Protein AF-A0A6J1W2C4-F1 (afdb_monomer_lite)

Structure (mmCIF, N/CA/C/O backbone):
data_AF-A0A6J1W2C4-F1
#
_entry.id   AF-A0A6J1W2C4-F1
#
loop_
_atom_site.group_PDB
_atom_site.id
_atom_site.type_symbol
_atom_site.label_atom_id
_atom_site.label_alt_id
_atom_site.label_comp_id
_atom_site.label_asym_id
_atom_site.label_entity_id
_atom_site.label_seq_id
_atom_site.pdbx_PDB_ins_code
_atom_site.Cartn_x
_atom_site.Cartn_y
_atom_site.Cartn_z
_atom_site.occupancy
_atom_site.B_iso_or_equiv
_atom_site.auth_seq_id
_atom_site.auth_comp_id
_atom_site.auth_asym_id
_atom_site.auth_atom_id
_atom_site.pdbx_PDB_model_num
ATOM 1 N N . VAL A 1 1 ? 19.731 0.769 -22.678 1.00 75.12 1 VAL A N 1
ATOM 2 C CA . VAL A 1 1 ? 19.985 0.879 -21.221 1.00 75.12 1 VAL A CA 1
ATOM 3 C C . VAL A 1 1 ? 20.622 -0.434 -20.800 1.00 75.12 1 VAL A C 1
ATOM 5 O O . VAL A 1 1 ? 20.168 -1.459 -21.288 1.00 75.12 1 VAL A O 1
ATOM 8 N N . TYR A 1 2 ? 21.728 -0.400 -20.065 1.00 94.50 2 TYR A N 1
ATOM 9 C CA . TYR A 1 2 ? 22.697 -1.498 -19.936 1.00 94.50 2 TYR A CA 1
ATOM 10 C C . TYR A 1 2 ? 22.114 -2.889 -19.630 1.00 94.50 2 TYR A C 1
ATOM 12 O O . TYR A 1 2 ? 21.178 -3.018 -18.841 1.00 94.50 2 TYR A O 1
ATOM 20 N N . ASN A 1 3 ? 22.679 -3.924 -20.255 1.00 94.19 3 ASN A N 1
ATOM 21 C CA . ASN A 1 3 ? 22.301 -5.329 -20.082 1.00 94.19 3 ASN A CA 1
ATOM 22 C C . ASN A 1 3 ? 23.510 -6.255 -20.325 1.00 94.19 3 ASN A C 1
ATOM 24 O O . ASN A 1 3 ? 24.621 -5.783 -20.546 1.00 94.19 3 ASN A O 1
ATOM 28 N N . SER A 1 4 ? 23.301 -7.574 -20.314 1.00 94.12 4 SER A N 1
ATOM 29 C CA . SER A 1 4 ? 24.373 -8.563 -20.518 1.00 94.12 4 SER A CA 1
ATOM 30 C C . SER A 1 4 ? 25.083 -8.470 -21.876 1.00 94.12 4 SER A C 1
ATOM 32 O O . SER A 1 4 ? 26.225 -8.902 -21.990 1.00 94.12 4 SER A O 1
ATOM 34 N N . SER A 1 5 ? 24.432 -7.915 -22.899 1.00 95.81 5 SER A N 1
ATOM 35 C CA . SER A 1 5 ? 24.973 -7.767 -24.257 1.00 95.81 5 SER A CA 1
ATOM 36 C C . SER A 1 5 ? 25.484 -6.354 -24.564 1.00 95.81 5 SER A C 1
ATOM 38 O O . SER A 1 5 ? 26.205 -6.171 -25.540 1.00 95.81 5 SER A O 1
ATOM 40 N N . TYR A 1 6 ? 25.116 -5.349 -23.767 1.00 95.88 6 TYR A N 1
ATOM 41 C CA . TYR A 1 6 ? 25.461 -3.945 -23.982 1.00 95.88 6 TYR A CA 1
ATOM 42 C C . TYR A 1 6 ? 25.823 -3.271 -22.655 1.00 95.88 6 TYR A C 1
ATOM 44 O O . TYR A 1 6 ? 24.943 -2.996 -21.836 1.00 95.88 6 TYR A O 1
ATOM 52 N N . GLY A 1 7 ? 27.117 -2.990 -22.468 1.00 94.69 7 GLY A N 1
ATOM 53 C CA . GLY A 1 7 ? 27.685 -2.456 -21.224 1.00 94.69 7 GLY A CA 1
ATOM 54 C C . GLY A 1 7 ? 27.394 -3.338 -20.002 1.00 94.69 7 GLY A C 1
ATOM 55 O O . GLY A 1 7 ? 26.770 -2.850 -19.054 1.00 94.69 7 GLY A O 1
ATOM 56 N N . PRO A 1 8 ? 27.781 -4.630 -20.019 1.00 95.31 8 PRO A N 1
ATOM 57 C CA . PRO A 1 8 ? 27.502 -5.579 -18.937 1.00 95.31 8 PRO A CA 1
ATOM 58 C C . PRO A 1 8 ? 28.051 -5.138 -17.575 1.00 95.31 8 PRO A C 1
ATOM 60 O O . PRO A 1 8 ? 27.433 -5.412 -16.549 1.00 95.31 8 PRO A O 1
ATOM 63 N N . GLU A 1 9 ? 29.156 -4.397 -17.550 1.00 95.38 9 GLU A N 1
ATOM 64 C CA . GLU A 1 9 ? 29.756 -3.807 -16.352 1.00 95.38 9 GLU A CA 1
ATOM 65 C C . GLU A 1 9 ? 28.848 -2.775 -15.659 1.00 95.38 9 GLU A C 1
ATOM 67 O O . GLU A 1 9 ? 28.972 -2.552 -14.456 1.00 95.38 9 GLU A O 1
ATOM 72 N N . TYR A 1 10 ? 27.897 -2.190 -16.392 1.00 95.56 10 TYR A N 1
ATOM 73 C CA . TYR A 1 10 ? 26.909 -1.234 -15.884 1.00 95.56 10 TYR A CA 1
ATOM 74 C C . TYR A 1 10 ? 25.522 -1.859 -15.668 1.00 95.56 10 TYR A C 1
ATOM 76 O O . TYR A 1 10 ? 24.603 -1.182 -15.189 1.00 95.56 10 TYR A O 1
ATOM 84 N N . ALA A 1 11 ? 25.340 -3.137 -16.018 1.00 95.38 11 ALA A N 1
ATOM 85 C CA . ALA A 1 11 ? 24.074 -3.833 -15.837 1.00 95.38 11 ALA A CA 1
ATOM 86 C C . ALA A 1 11 ? 23.668 -3.847 -14.355 1.00 95.38 11 ALA A C 1
ATOM 88 O O . ALA A 1 11 ? 24.507 -3.902 -13.454 1.00 95.38 11 ALA A O 1
ATOM 89 N N . HIS A 1 12 ? 22.360 -3.756 -14.100 1.00 93.06 12 HIS A N 1
ATOM 90 C CA . HIS A 1 12 ? 21.786 -3.729 -12.747 1.00 93.06 12 HIS A CA 1
ATOM 91 C C . HIS A 1 12 ? 22.393 -2.665 -11.815 1.00 93.06 12 HIS A C 1
ATOM 93 O O . HIS A 1 12 ? 22.352 -2.815 -10.597 1.00 93.06 12 HIS A O 1
ATOM 99 N N . CYS A 1 13 ? 22.928 -1.575 -12.380 1.00 92.69 13 CYS A N 1
ATOM 100 C CA . CYS A 1 13 ? 23.606 -0.517 -11.629 1.00 92.69 13 CYS A CA 1
ATOM 101 C C . CYS A 1 13 ? 24.787 -1.044 -10.787 1.00 92.69 13 CYS A C 1
ATOM 103 O O . CYS A 1 13 ? 25.052 -0.519 -9.707 1.00 92.69 13 CYS A O 1
ATOM 105 N N . SER A 1 14 ? 25.495 -2.070 -11.281 1.00 92.81 14 SER A N 1
ATOM 106 C CA . SER A 1 14 ? 26.619 -2.721 -10.587 1.00 92.81 14 SER A CA 1
ATOM 107 C C . SER A 1 14 ? 27.644 -1.7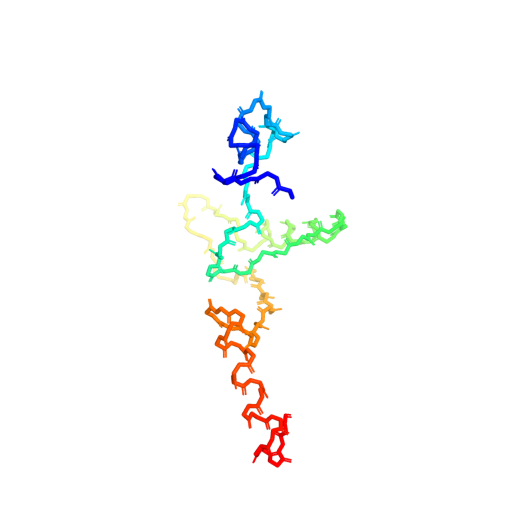35 -9.989 1.00 92.81 14 SER A C 1
ATOM 109 O O . SER A 1 14 ? 27.988 -1.888 -8.815 1.00 92.81 14 SER A O 1
ATOM 111 N N . PRO A 1 15 ? 28.071 -0.660 -10.688 1.00 94.81 15 PRO A N 1
ATOM 112 C CA . PRO A 1 15 ? 29.078 0.251 -10.139 1.00 94.81 15 PRO A CA 1
ATOM 113 C C . PRO A 1 15 ? 28.556 1.216 -9.069 1.00 94.81 15 PRO A C 1
ATOM 115 O O . PRO A 1 15 ? 29.341 1.750 -8.288 1.00 94.81 15 PRO A O 1
ATOM 118 N N . THR A 1 16 ? 27.258 1.529 -9.044 1.00 94.62 16 THR A N 1
ATOM 119 C CA . THR A 1 16 ? 26.698 2.522 -8.113 1.00 94.62 16 THR A CA 1
ATOM 120 C C . THR A 1 16 ? 25.220 2.260 -7.878 1.00 94.62 16 THR A C 1
ATOM 122 O O . THR A 1 16 ? 24.415 2.270 -8.807 1.00 94.62 16 THR A O 1
ATOM 125 N N . LYS A 1 17 ? 24.836 2.108 -6.609 1.00 95.06 17 LYS A N 1
ATOM 126 C CA . LYS A 1 17 ? 23.429 2.021 -6.218 1.00 95.06 17 LYS A CA 1
ATOM 127 C C . LYS A 1 17 ? 22.845 3.431 -6.135 1.00 95.06 17 LYS A C 1
ATOM 129 O O . LYS A 1 17 ? 23.231 4.206 -5.277 1.00 95.06 17 LYS A O 1
ATOM 134 N N . TRP A 1 18 ? 21.869 3.752 -6.977 1.00 95.69 18 TRP A N 1
ATOM 135 C CA . TRP A 1 18 ? 21.284 5.100 -7.012 1.00 95.69 18 TRP A CA 1
ATOM 136 C C . TRP A 1 18 ? 20.498 5.486 -5.753 1.00 95.69 18 TRP A C 1
ATOM 138 O O . TRP A 1 18 ? 20.481 6.650 -5.372 1.00 95.69 18 TRP A O 1
ATOM 148 N N . ASN A 1 19 ? 19.854 4.519 -5.095 1.00 96.88 19 ASN A N 1
ATOM 149 C CA . ASN A 1 19 ? 19.053 4.762 -3.897 1.00 96.88 19 ASN A CA 1
ATOM 150 C C . ASN A 1 19 ? 19.521 3.877 -2.737 1.00 96.88 19 ASN A C 1
ATOM 152 O O . ASN A 1 19 ? 19.024 2.766 -2.540 1.00 96.88 19 ASN A O 1
ATOM 156 N N . TYR A 1 20 ? 20.493 4.363 -1.965 1.00 95.75 20 TYR A N 1
ATOM 157 C CA . TYR A 1 20 ? 21.047 3.623 -0.829 1.00 95.75 20 TYR A CA 1
ATOM 158 C C . TYR A 1 20 ? 20.034 3.405 0.301 1.00 95.75 20 TYR A C 1
ATOM 160 O O . TYR A 1 20 ? 20.023 2.317 0.872 1.00 95.75 20 TYR A O 1
ATOM 168 N N . LEU A 1 21 ? 19.158 4.385 0.558 1.00 97.69 21 LEU A N 1
ATOM 169 C CA . LEU A 1 21 ? 18.152 4.356 1.630 1.00 97.69 21 LEU A CA 1
ATOM 170 C C . LEU A 1 21 ? 16.876 3.581 1.258 1.00 97.69 21 LEU A C 1
ATOM 172 O O . LEU A 1 21 ? 16.026 3.339 2.111 1.00 97.69 21 LEU A O 1
ATOM 176 N N . GLY A 1 22 ? 16.724 3.199 -0.012 1.00 96.56 22 GLY A N 1
ATOM 177 C CA . GLY A 1 22 ? 15.569 2.449 -0.488 1.00 96.56 22 GLY A CA 1
ATOM 178 C C . GLY A 1 22 ? 15.463 1.072 0.169 1.00 96.56 22 GLY A C 1
ATOM 179 O O . GLY A 1 22 ? 16.429 0.308 0.187 1.00 96.56 22 GLY A O 1
ATOM 180 N N . ASN A 1 23 ? 14.263 0.748 0.651 1.00 96.62 23 ASN A N 1
ATOM 181 C CA . ASN A 1 23 ? 13.927 -0.517 1.315 1.00 96.62 23 ASN A CA 1
ATOM 182 C C . ASN A 1 23 ? 12.996 -1.422 0.484 1.00 96.62 23 ASN A C 1
ATOM 184 O O . ASN A 1 23 ? 12.553 -2.457 0.968 1.00 96.62 23 ASN A O 1
ATOM 188 N N . SER A 1 24 ? 12.681 -1.022 -0.751 1.00 97.00 24 SER A N 1
ATOM 189 C CA . SER A 1 24 ? 11.807 -1.755 -1.678 1.00 97.00 24 SER A CA 1
ATOM 190 C C . SER A 1 24 ? 10.368 -1.987 -1.192 1.00 97.00 24 SER A C 1
ATOM 192 O O . SER A 1 24 ? 9.654 -2.768 -1.817 1.00 97.00 24 SER A O 1
ATOM 194 N N . LEU A 1 25 ? 9.910 -1.295 -0.139 1.00 97.88 25 LEU A N 1
ATOM 195 C CA . LEU A 1 25 ? 8.588 -1.508 0.467 1.00 97.88 25 LEU A CA 1
ATOM 196 C C . LEU A 1 25 ? 7.442 -1.379 -0.551 1.00 97.88 25 LEU A C 1
ATOM 198 O O . LEU A 1 25 ? 6.507 -2.169 -0.530 1.00 97.88 25 LEU A O 1
ATOM 202 N N . SER A 1 26 ? 7.547 -0.429 -1.483 1.00 97.31 26 SER A N 1
ATOM 203 C CA . SER A 1 26 ? 6.547 -0.180 -2.532 1.00 97.31 26 SER A CA 1
ATOM 204 C C . SER A 1 26 ? 6.423 -1.290 -3.584 1.00 97.31 26 SER A C 1
ATOM 206 O O . SER A 1 26 ? 5.503 -1.240 -4.392 1.00 97.31 26 SER A O 1
ATOM 208 N N . TYR A 1 27 ? 7.343 -2.260 -3.609 1.00 97.62 27 TYR A N 1
ATOM 209 C CA . TYR A 1 27 ? 7.314 -3.396 -4.539 1.00 97.62 27 TYR A CA 1
ATOM 210 C C . TYR A 1 27 ? 6.803 -4.690 -3.891 1.00 97.62 27 TYR A C 1
ATOM 212 O O . TYR A 1 27 ? 6.780 -5.727 -4.552 1.00 97.62 27 TYR A O 1
ATOM 220 N N . LEU A 1 28 ? 6.436 -4.652 -2.608 1.00 97.81 28 LEU A N 1
ATOM 221 C CA . LEU A 1 28 ? 5.870 -5.803 -1.910 1.00 97.81 28 LEU A CA 1
ATOM 222 C C . LEU A 1 28 ? 4.361 -5.901 -2.150 1.00 97.81 28 LEU A C 1
ATOM 224 O O . LEU A 1 28 ? 3.668 -4.890 -2.251 1.00 97.81 28 LEU A O 1
ATOM 228 N N . ASP A 1 29 ? 3.869 -7.136 -2.207 1.00 97.25 29 ASP A N 1
ATOM 229 C CA . ASP A 1 29 ? 2.442 -7.450 -2.246 1.00 97.25 29 ASP A CA 1
ATOM 230 C C . ASP A 1 29 ? 1.929 -7.697 -0.819 1.00 97.25 29 ASP A C 1
ATOM 232 O O . ASP A 1 29 ? 2.505 -8.496 -0.074 1.00 97.25 29 ASP A O 1
ATOM 236 N N . PHE A 1 30 ? 0.866 -6.993 -0.426 1.00 97.69 30 PHE A N 1
ATOM 237 C CA . PHE A 1 30 ? 0.300 -7.040 0.922 1.00 97.69 30 PHE A CA 1
ATOM 238 C C . PHE A 1 30 ? -1.105 -7.639 0.894 1.00 97.69 30 PHE A C 1
ATOM 240 O O . PHE A 1 30 ? -2.006 -7.119 0.243 1.00 97.69 30 PHE A O 1
ATOM 247 N N . GLY A 1 31 ? -1.329 -8.682 1.698 1.00 97.12 31 GLY A N 1
ATOM 248 C CA . GLY A 1 31 ? -2.651 -9.296 1.883 1.00 97.12 31 GLY A CA 1
ATOM 249 C C . GLY A 1 31 ? -3.629 -8.479 2.742 1.00 97.12 31 GLY A C 1
ATOM 250 O O . GLY A 1 31 ? -4.679 -8.994 3.118 1.00 97.12 31 GLY A O 1
ATOM 251 N N . PHE A 1 32 ? -3.283 -7.239 3.097 1.00 97.44 32 PHE A N 1
ATOM 252 C CA . PHE A 1 32 ? -4.093 -6.330 3.907 1.00 97.44 32 PHE A CA 1
ATOM 253 C C . PHE A 1 32 ? -3.954 -4.882 3.402 1.00 97.44 32 PHE A C 1
ATOM 255 O O . PHE A 1 32 ? -2.908 -4.519 2.861 1.00 97.44 32 PHE A O 1
ATOM 262 N N . PRO A 1 33 ? -4.987 -4.035 3.571 1.00 97.75 33 PRO A N 1
ATOM 263 C CA . PRO A 1 33 ? -4.939 -2.647 3.126 1.00 97.75 33 PRO A CA 1
ATOM 264 C C . PRO A 1 33 ? -4.028 -1.786 4.010 1.00 97.75 33 PRO A C 1
ATOM 266 O O . PRO A 1 33 ? -4.014 -1.927 5.231 1.00 97.75 33 PRO A O 1
ATOM 269 N N . ILE A 1 34 ? -3.333 -0.830 3.392 1.00 97.69 34 IL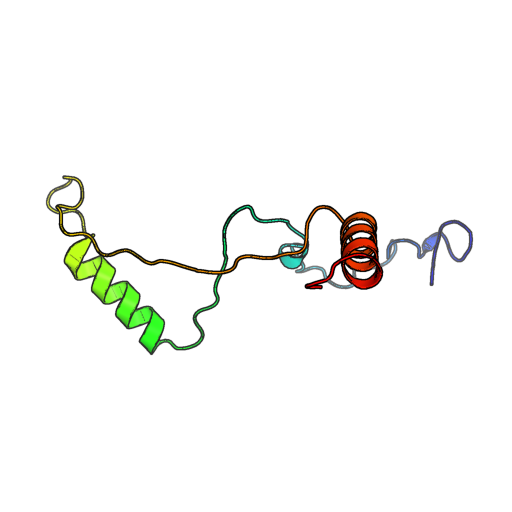E A N 1
ATOM 270 C CA . ILE A 1 34 ? -2.527 0.191 4.073 1.00 97.69 34 ILE A CA 1
ATOM 271 C C . ILE A 1 34 ? -3.044 1.560 3.633 1.00 97.69 34 ILE A C 1
ATOM 273 O O . ILE A 1 34 ? -3.106 1.846 2.439 1.00 97.69 34 ILE A O 1
ATOM 277 N N . PHE A 1 35 ? -3.444 2.387 4.597 1.00 97.44 35 PHE A N 1
ATOM 278 C CA . PHE A 1 35 ? -3.966 3.734 4.368 1.00 97.44 35 PHE A CA 1
ATOM 279 C C . PHE A 1 35 ? -3.031 4.752 5.023 1.00 97.44 35 PHE A C 1
ATOM 281 O O . PHE A 1 35 ? -2.523 4.516 6.119 1.00 97.44 35 PHE A O 1
ATOM 288 N N . LEU A 1 36 ? -2.814 5.882 4.350 1.00 97.06 36 LEU A N 1
ATOM 289 C CA . LEU A 1 36 ? -2.097 7.029 4.899 1.00 97.06 36 LEU A CA 1
ATOM 290 C C . LEU A 1 36 ? -3.120 8.033 5.435 1.00 97.06 36 LEU A C 1
ATOM 292 O O . LEU A 1 36 ? -3.902 8.575 4.657 1.00 97.06 36 LEU A O 1
ATOM 296 N N . LEU A 1 37 ? -3.080 8.294 6.740 1.00 96.50 37 LEU A N 1
ATOM 297 C CA . LEU A 1 37 ? -3.779 9.426 7.349 1.00 96.50 37 LEU A CA 1
ATOM 298 C C . LEU A 1 37 ? -2.915 10.669 7.154 1.00 96.50 37 LEU A C 1
ATOM 300 O O . LEU A 1 37 ? -1.748 10.670 7.550 1.00 96.50 37 LEU A O 1
ATOM 304 N N . GLN A 1 38 ? -3.459 11.685 6.492 1.00 95.81 38 GLN A N 1
ATOM 305 C CA . GLN A 1 38 ? -2.703 12.895 6.155 1.00 95.81 38 GLN A CA 1
ATOM 306 C C . GLN A 1 38 ? -2.924 14.011 7.172 1.00 95.81 38 GLN A C 1
ATOM 308 O O . GLN A 1 38 ? -2.009 14.795 7.414 1.00 95.81 38 GLN A O 1
ATOM 313 N N . ASP A 1 39 ? -4.118 14.075 7.760 1.00 96.38 39 ASP A N 1
ATOM 314 C CA . ASP A 1 39 ? -4.460 15.074 8.762 1.00 96.38 39 ASP A CA 1
ATOM 315 C C . ASP A 1 39 ? -4.216 14.523 10.176 1.00 96.38 39 ASP A C 1
ATOM 317 O O . ASP A 1 39 ? -4.616 13.409 10.532 1.00 96.38 39 ASP A O 1
ATOM 321 N N . GLU A 1 40 ? -3.562 15.332 11.005 1.00 95.00 40 GLU A N 1
ATOM 322 C CA . GLU A 1 40 ? -3.378 15.051 12.424 1.00 95.00 40 GLU A CA 1
ATOM 323 C C . GLU A 1 40 ? -4.730 14.911 13.135 1.00 95.00 40 GLU A C 1
ATOM 325 O O . GLU A 1 40 ? -4.875 14.029 13.985 1.00 95.00 40 GLU A O 1
ATOM 330 N N . SER A 1 41 ? -5.736 15.699 12.738 1.00 95.75 41 SER A N 1
ATOM 331 C CA . SER A 1 41 ? -7.072 15.674 13.339 1.00 95.75 41 SER A CA 1
ATOM 332 C C . SER A 1 41 ? -7.751 14.305 13.191 1.00 95.75 41 SER A C 1
ATOM 334 O O . SER A 1 41 ? -8.306 13.782 14.161 1.00 95.75 41 SER A O 1
ATOM 336 N N . GLU A 1 42 ? -7.622 13.661 12.026 1.00 93.25 42 GLU A N 1
ATOM 337 C CA . GLU A 1 42 ? -8.108 12.297 11.778 1.00 93.25 42 GLU A CA 1
ATOM 338 C C . GLU A 1 42 ? -7.401 11.288 12.690 1.00 93.25 42 GLU A C 1
ATOM 340 O O . GLU A 1 42 ? -8.035 10.412 13.288 1.00 93.25 42 GLU A O 1
ATOM 345 N N . SER A 1 43 ? -6.081 11.436 12.839 1.00 95.31 43 SER A N 1
ATOM 346 C CA . SER A 1 43 ? -5.287 10.563 13.703 1.00 95.31 43 SER A CA 1
ATOM 347 C C . SER A 1 43 ? -5.679 10.703 15.178 1.00 95.31 43 SER A C 1
ATOM 349 O O . SER A 1 43 ? -5.758 9.700 15.891 1.00 95.31 43 SER A O 1
ATOM 351 N N . GLU A 1 44 ? -5.993 11.920 15.629 1.00 97.19 44 GLU A N 1
ATOM 352 C CA . GLU A 1 44 ? -6.419 12.187 17.002 1.00 97.19 44 GLU A CA 1
ATOM 353 C C . GLU A 1 44 ? -7.796 11.596 17.298 1.00 97.19 44 GLU A C 1
ATOM 355 O O . GLU A 1 44 ? -7.983 10.982 18.349 1.00 97.19 44 GLU A O 1
ATOM 360 N N . VAL A 1 45 ? -8.742 11.671 16.359 1.00 96.62 45 VAL A N 1
ATOM 361 C CA . VAL A 1 45 ? -10.059 11.028 16.513 1.00 96.62 45 VAL A CA 1
ATOM 362 C C . VAL A 1 45 ? -9.920 9.512 16.695 1.00 96.62 45 VAL A C 1
ATOM 364 O O . VAL A 1 45 ? -10.564 8.926 17.572 1.00 96.62 45 VAL A O 1
ATOM 367 N N . ILE A 1 46 ? -9.042 8.866 15.923 1.00 96.88 46 ILE A N 1
ATOM 368 C CA . ILE A 1 46 ? -8.791 7.421 16.040 1.00 96.88 46 ILE A CA 1
ATOM 369 C C . ILE A 1 46 ? -8.140 7.089 17.390 1.00 96.88 46 ILE A C 1
ATOM 371 O O . ILE A 1 46 ? -8.581 6.155 18.070 1.00 96.88 46 ILE A O 1
ATOM 375 N N . LYS A 1 47 ? -7.140 7.873 17.821 1.00 97.56 47 LYS A N 1
ATOM 376 C CA . LYS A 1 47 ? -6.502 7.714 19.141 1.00 97.56 47 LYS A CA 1
ATOM 377 C C . LYS A 1 47 ? -7.519 7.855 20.274 1.00 97.56 47 LYS A C 1
ATOM 379 O O . LYS A 1 47 ? -7.542 7.011 21.169 1.00 97.56 47 LYS A O 1
ATOM 384 N N . GLN A 1 48 ? -8.387 8.864 20.217 1.00 97.75 48 GLN A N 1
ATOM 385 C CA . GLN A 1 48 ? -9.432 9.096 21.219 1.00 97.75 48 GLN A CA 1
ATOM 386 C C . GLN A 1 48 ? -10.436 7.937 21.278 1.00 97.75 48 GLN A C 1
ATOM 388 O O . GLN A 1 48 ? -10.806 7.497 22.369 1.00 97.75 48 GLN A O 1
ATOM 393 N N . CYS A 1 49 ? -10.846 7.398 20.126 1.00 97.62 49 CYS A N 1
ATOM 394 C CA . CYS A 1 49 ? -11.750 6.249 20.069 1.00 97.62 49 CYS A CA 1
ATOM 395 C C . CYS A 1 49 ? -11.132 5.004 20.725 1.00 97.62 49 CYS A C 1
ATOM 397 O O . CYS A 1 49 ? -11.772 4.359 21.559 1.00 97.62 49 CYS A O 1
ATOM 399 N N . TYR A 1 50 ? -9.863 4.713 20.416 1.00 97.00 50 TYR A N 1
ATOM 400 C CA . TYR A 1 50 ? -9.122 3.619 21.046 1.00 97.00 50 TYR A CA 1
ATOM 401 C C . TYR A 1 50 ? -8.992 3.819 22.560 1.00 97.00 50 TYR A C 1
ATOM 403 O O . TYR A 1 50 ? -9.324 2.916 23.326 1.00 97.00 50 TYR A O 1
ATOM 411 N N . GLN A 1 51 ? -8.567 5.007 23.001 1.00 95.94 51 GLN A N 1
ATOM 412 C CA . GLN A 1 51 ? -8.377 5.301 24.423 1.00 95.94 51 GLN A CA 1
ATOM 413 C C . GLN A 1 51 ? -9.668 5.119 25.228 1.00 95.94 51 GLN A C 1
ATOM 415 O O . GLN A 1 51 ? -9.630 4.611 26.349 1.00 95.94 51 GLN A O 1
ATOM 420 N N . LYS A 1 52 ? -10.809 5.500 24.646 1.00 95.56 52 LYS A N 1
ATOM 421 C CA . LYS A 1 52 ? -12.114 5.435 25.304 1.00 95.56 52 LYS A CA 1
ATOM 422 C C . LYS A 1 52 ? -12.680 4.017 25.415 1.00 95.56 52 LYS A C 1
ATOM 424 O O . LYS A 1 52 ? -13.282 3.709 26.437 1.00 95.56 52 LYS A O 1
ATOM 429 N N . TYR A 1 53 ? -12.528 3.190 24.379 1.00 96.19 53 TYR A N 1
ATOM 430 C CA . TYR A 1 53 ? -13.244 1.909 24.274 1.00 96.19 53 TYR A CA 1
ATOM 431 C C . TYR A 1 53 ? -12.342 0.669 24.315 1.00 96.19 53 TYR A C 1
ATOM 433 O O . TYR A 1 53 ? -12.799 -0.403 24.690 1.00 96.19 53 TYR A O 1
ATOM 441 N N . ASN A 1 54 ? -11.064 0.786 23.949 1.00 96.06 54 ASN A N 1
ATOM 442 C CA . ASN A 1 54 ? -10.175 -0.365 23.753 1.00 96.06 54 ASN A CA 1
ATOM 443 C C . ASN A 1 54 ? -8.985 -0.373 24.727 1.00 96.06 54 ASN A C 1
ATOM 445 O O . ASN A 1 54 ? -8.116 -1.235 24.603 1.00 96.06 54 ASN A O 1
ATOM 449 N N . THR A 1 55 ? -8.930 0.554 25.692 1.00 94.44 55 THR A N 1
ATOM 450 C CA . THR A 1 55 ? -7.888 0.566 26.731 1.00 94.44 55 THR A CA 1
ATOM 451 C C . THR A 1 55 ? -8.140 -0.546 27.757 1.00 94.44 55 THR A C 1
ATOM 453 O O . THR A 1 55 ? -9.175 -0.521 28.425 1.00 94.44 55 THR A O 1
ATOM 456 N N . PRO A 1 56 ? -7.204 -1.494 27.937 1.00 92.75 56 PRO A N 1
ATOM 457 C CA . PRO A 1 56 ? -7.284 -2.512 28.984 1.00 92.75 56 PRO A CA 1
ATOM 458 C C . PRO A 1 56 ? -7.290 -1.880 30.384 1.00 92.75 56 PRO A C 1
ATOM 460 O O . PRO A 1 56 ? -6.472 -1.005 30.668 1.00 92.75 56 PRO A O 1
ATOM 463 N N . GLN A 1 57 ? -8.166 -2.340 31.278 1.00 87.12 57 GLN A N 1
ATOM 464 C CA . GLN A 1 57 ? -8.206 -1.894 32.676 1.00 87.12 57 GLN A CA 1
ATOM 465 C C . GLN A 1 57 ? -7.654 -2.995 33.581 1.00 87.12 57 GLN A C 1
ATOM 467 O O . GLN A 1 57 ? -7.993 -4.158 33.422 1.00 87.12 57 GLN A O 1
ATOM 472 N N . ASN A 1 58 ? -6.798 -2.655 34.548 1.00 87.75 58 ASN A N 1
ATOM 473 C CA . ASN A 1 58 ? -6.328 -3.594 35.582 1.00 87.75 58 ASN A CA 1
ATOM 474 C C . ASN A 1 58 ? -5.742 -4.929 35.057 1.00 87.75 58 ASN A C 1
ATOM 476 O O . ASN A 1 58 ? -5.832 -5.956 35.727 1.00 87.75 58 ASN A O 1
ATOM 480 N N . GLY A 1 59 ? -5.145 -4.928 33.860 1.00 82.00 59 GLY A N 1
ATOM 481 C CA . GLY A 1 59 ? -4.556 -6.124 33.246 1.00 82.00 59 GLY A CA 1
ATOM 482 C C . GLY A 1 59 ? -5.564 -7.132 32.679 1.00 82.00 59 GLY A C 1
ATOM 483 O O . GLY A 1 59 ? -5.137 -8.173 32.177 1.00 82.00 59 GLY A O 1
ATOM 484 N N . SER A 1 60 ? -6.871 -6.846 32.722 1.00 87.88 60 SER A N 1
ATOM 485 C CA . SER A 1 60 ? -7.875 -7.597 31.963 1.00 87.88 60 SER A CA 1
ATOM 4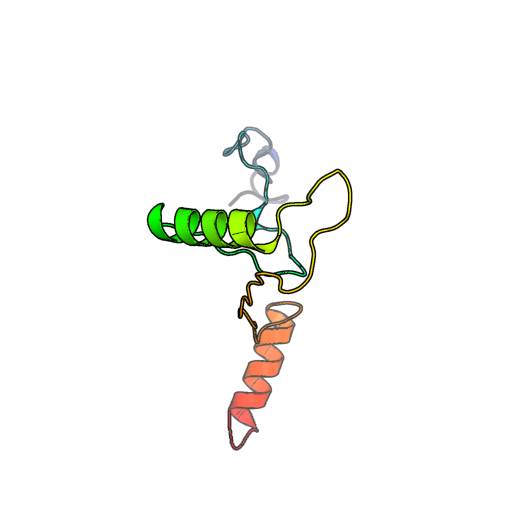86 C C . SER A 1 60 ? -7.904 -7.138 30.501 1.00 87.88 60 SER A C 1
ATOM 488 O O . SER A 1 60 ? -7.386 -6.078 30.156 1.00 87.88 60 SER A O 1
ATOM 490 N N . GLY A 1 61 ? -8.484 -7.951 29.613 1.00 91.00 61 GLY A N 1
ATOM 491 C CA . GLY A 1 61 ? -8.721 -7.541 28.226 1.00 91.00 61 GLY A CA 1
ATOM 492 C C . GLY A 1 61 ? -9.709 -6.367 28.134 1.00 91.00 61 GLY A C 1
ATOM 493 O O . GLY A 1 61 ? -10.466 -6.139 29.078 1.00 91.00 61 GLY A O 1
ATOM 494 N N . PRO A 1 62 ? -9.723 -5.620 27.016 1.00 93.38 62 PRO A N 1
ATOM 495 C CA . PRO A 1 62 ? -10.676 -4.533 26.827 1.00 93.38 62 PRO A CA 1
ATOM 496 C C . PRO A 1 62 ? -12.115 -5.065 26.843 1.00 93.38 62 PRO A C 1
ATOM 498 O O . PRO A 1 62 ? -12.416 -6.101 26.244 1.00 93.38 62 PRO A O 1
ATOM 501 N N . GLU A 1 63 ? -12.997 -4.358 27.543 1.00 91.69 63 GLU A N 1
ATOM 502 C CA . GLU A 1 63 ? -14.397 -4.748 27.695 1.00 91.69 63 GLU A CA 1
ATOM 503 C C . GLU A 1 63 ? -15.244 -4.248 26.521 1.00 91.69 63 GLU A C 1
ATOM 505 O O . GLU A 1 63 ? -15.001 -3.187 25.950 1.00 91.69 63 GLU A O 1
ATOM 510 N N . TYR A 1 64 ? -16.264 -5.020 26.152 1.00 92.31 64 TYR A N 1
ATOM 511 C CA . TYR A 1 64 ? -17.231 -4.593 25.145 1.00 92.31 64 TYR A CA 1
ATOM 512 C C . TYR A 1 64 ? -18.095 -3.440 25.697 1.00 92.31 64 TYR A C 1
ATOM 514 O O . TYR A 1 64 ? -18.556 -3.547 26.836 1.00 92.31 64 TYR A O 1
ATOM 522 N N . PRO A 1 65 ? -18.401 -2.381 24.917 1.00 94.44 65 PRO A N 1
ATOM 523 C CA . PRO A 1 65 ? -18.229 -2.232 23.465 1.00 94.44 65 PRO A CA 1
ATOM 524 C C . PRO A 1 65 ? -16.866 -1.687 23.017 1.00 94.44 65 PRO A C 1
ATOM 526 O O . PRO A 1 65 ? -16.337 -0.750 23.605 1.00 94.44 65 PRO A O 1
ATOM 529 N N . LEU A 1 66 ? -16.365 -2.219 21.895 1.00 96.88 66 LEU A N 1
ATOM 530 C CA . LEU A 1 66 ? -15.094 -1.818 21.282 1.00 96.88 66 LEU A CA 1
ATOM 531 C C . LEU A 1 66 ? -15.282 -0.816 20.135 1.00 96.88 66 LEU A C 1
ATOM 533 O O . LEU A 1 66 ? -16.248 -0.883 19.374 1.00 96.88 66 LEU A O 1
ATOM 537 N N . CYS A 1 67 ? -14.287 0.050 19.961 1.00 97.44 67 CYS A N 1
ATOM 538 C CA . CYS A 1 67 ? -14.056 0.823 18.749 1.00 97.44 67 CYS A CA 1
ATOM 539 C C . CYS A 1 67 ? -13.373 -0.048 17.681 1.00 97.44 67 CYS A C 1
ATOM 541 O O . CYS A 1 67 ? -12.430 -0.790 17.978 1.00 97.44 67 CYS A O 1
ATOM 543 N N . ALA A 1 68 ? -13.830 0.057 16.432 1.00 97.12 68 ALA A N 1
ATOM 544 C CA . ALA A 1 68 ? -13.294 -0.673 15.287 1.00 97.12 68 ALA A CA 1
ATOM 545 C C . ALA A 1 68 ? -13.234 0.227 14.045 1.00 97.12 68 ALA A C 1
ATOM 547 O O . ALA A 1 68 ? -13.969 1.207 13.939 1.00 97.12 68 ALA A O 1
ATOM 548 N N . MET A 1 69 ? -12.371 -0.131 13.093 1.00 96.50 69 MET A N 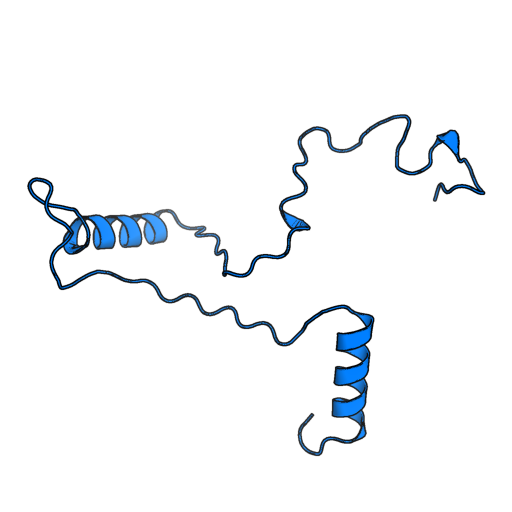1
ATOM 549 C CA . MET A 1 69 ? -12.213 0.579 11.825 1.00 96.50 69 MET A CA 1
ATOM 550 C C . MET A 1 69 ? -12.393 -0.394 10.662 1.00 96.50 69 MET A C 1
ATOM 552 O O . MET A 1 69 ? -11.832 -1.488 10.665 1.00 96.50 69 MET A O 1
ATOM 556 N N . GLN A 1 70 ? -13.161 0.023 9.658 1.00 97.25 70 GLN A N 1
ATOM 557 C CA . GLN A 1 70 ? -13.337 -0.709 8.411 1.00 97.25 70 GLN A CA 1
ATOM 558 C C . GLN A 1 70 ? -12.648 0.059 7.285 1.00 97.25 70 GLN A C 1
ATOM 560 O O . GLN A 1 70 ? -12.980 1.211 7.019 1.00 97.25 70 GLN A O 1
ATOM 565 N N . LEU A 1 71 ? -11.710 -0.598 6.608 1.00 97.56 71 LEU A N 1
ATOM 566 C CA . LEU A 1 71 ? -11.015 -0.059 5.443 1.00 97.56 71 LEU A CA 1
ATOM 567 C C . LEU A 1 71 ? -11.486 -0.803 4.194 1.00 97.56 71 LEU A C 1
ATOM 569 O O . LEU A 1 71 ? -11.451 -2.032 4.155 1.00 97.56 71 LEU A O 1
ATOM 573 N N . SER A 1 72 ? -11.913 -0.066 3.172 1.00 97.50 72 SER A N 1
ATOM 574 C CA . SER A 1 72 ? -12.343 -0.640 1.895 1.00 97.50 72 SER A CA 1
ATOM 575 C C . SER A 1 72 ? -11.360 -0.259 0.795 1.00 97.50 72 SER A C 1
ATOM 577 O O . SER A 1 72 ? -11.266 0.906 0.421 1.00 97.50 72 SER A O 1
ATOM 579 N N . SER A 1 73 ? -10.611 -1.243 0.296 1.00 97.19 73 SER A N 1
ATOM 580 C CA . SER A 1 73 ? -9.661 -1.084 -0.814 1.00 97.19 73 SER A CA 1
ATOM 581 C C . SER A 1 73 ? -9.632 -2.351 -1.668 1.00 97.19 73 SER A C 1
ATOM 583 O O . SER A 1 73 ? -8.628 -3.049 -1.786 1.00 97.19 73 SER A O 1
ATOM 585 N N . HIS A 1 74 ? -10.797 -2.717 -2.202 1.00 97.62 74 HIS A N 1
ATOM 586 C CA . HIS A 1 74 ? -10.908 -3.860 -3.098 1.00 97.62 74 HIS A CA 1
ATOM 587 C C . HIS A 1 74 ? -10.290 -3.527 -4.465 1.00 97.62 74 HIS A C 1
ATOM 589 O O . HIS A 1 74 ? -10.710 -2.577 -5.125 1.00 97.62 74 HIS A O 1
ATOM 595 N N . MET A 1 75 ? -9.332 -4.340 -4.920 1.00 97.06 75 MET A N 1
ATOM 596 C CA . MET A 1 75 ? -8.708 -4.215 -6.240 1.00 97.06 75 MET A CA 1
ATOM 597 C C . MET A 1 75 ? -9.245 -5.283 -7.201 1.00 97.06 75 MET A C 1
ATOM 599 O O . MET A 1 75 ? -9.305 -6.462 -6.867 1.00 97.06 75 MET A O 1
ATOM 603 N N . HIS A 1 76 ? -9.619 -4.881 -8.419 1.00 96.50 76 HIS A N 1
ATOM 604 C CA . HIS A 1 76 ? -10.174 -5.796 -9.432 1.00 96.50 76 HIS A CA 1
ATOM 605 C C . HIS A 1 76 ? -9.107 -6.569 -10.230 1.00 96.50 76 HIS A C 1
ATOM 607 O O . HIS A 1 76 ? -9.407 -7.603 -10.833 1.00 96.50 76 HIS A O 1
ATOM 613 N N . ALA A 1 77 ? -7.870 -6.066 -10.258 1.00 96.50 77 ALA A N 1
ATOM 614 C CA . ALA A 1 77 ? -6.741 -6.693 -10.938 1.00 96.50 77 ALA A CA 1
ATOM 615 C C . ALA A 1 77 ? -6.059 -7.733 -10.036 1.00 96.50 77 ALA A C 1
ATOM 617 O O . ALA A 1 77 ? -6.027 -7.578 -8.820 1.00 96.50 77 ALA A O 1
ATOM 618 N N . VAL A 1 78 ? -5.498 -8.794 -10.629 1.00 95.94 78 VAL A N 1
ATOM 619 C CA . VAL A 1 78 ? -4.863 -9.889 -9.878 1.00 95.94 78 VAL A CA 1
ATOM 620 C C . VAL A 1 78 ? -3.756 -10.578 -10.683 1.00 95.94 78 VAL A C 1
ATOM 622 O O . VAL A 1 78 ? -3.782 -10.5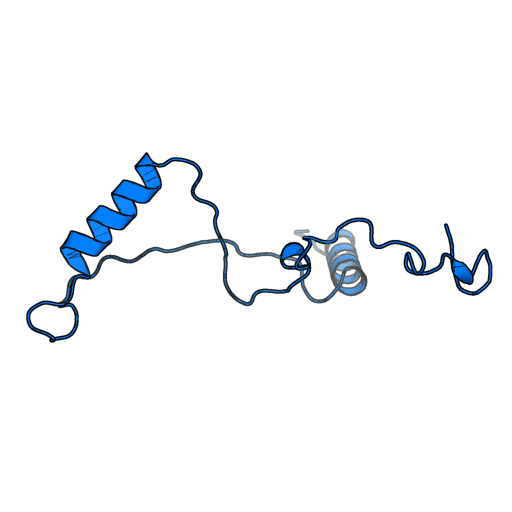91 -11.919 1.00 95.94 78 VAL A O 1
ATOM 625 N N . THR A 1 79 ? -2.815 -11.197 -9.964 1.00 95.75 79 THR A N 1
ATOM 626 C CA . THR A 1 79 ? -1.738 -12.072 -10.461 1.00 95.75 79 THR A CA 1
ATOM 627 C C . THR A 1 79 ? -0.636 -11.363 -11.246 1.00 95.75 79 THR A C 1
ATOM 629 O O . THR A 1 79 ? 0.505 -11.325 -10.803 1.00 95.75 79 THR A O 1
ATOM 632 N N . SER A 1 80 ? -0.932 -10.869 -12.446 1.00 97.56 80 SER A N 1
ATOM 633 C CA . SER A 1 80 ? 0.057 -10.246 -13.330 1.00 97.56 80 SER A CA 1
ATOM 634 C C . SER A 1 80 ? -0.620 -9.428 -14.421 1.00 97.56 80 SER A C 1
ATOM 636 O O . SER A 1 80 ? -1.774 -9.682 -14.775 1.00 97.56 80 SER A O 1
ATOM 638 N N . THR A 1 81 ? 0.121 -8.499 -15.028 1.00 97.81 81 THR A N 1
ATOM 639 C CA . THR A 1 81 ? -0.374 -7.687 -16.149 1.00 97.81 81 THR A CA 1
ATOM 640 C C . THR A 1 81 ? -0.879 -8.550 -17.304 1.00 97.81 81 THR A C 1
ATOM 642 O O . THR A 1 81 ? -1.949 -8.282 -17.837 1.00 97.81 81 THR A O 1
ATOM 645 N N . VAL A 1 82 ? -0.175 -9.635 -17.652 1.00 98.31 82 VAL A N 1
ATOM 646 C CA . VAL A 1 82 ? -0.593 -10.549 -18.734 1.00 98.31 82 VAL A CA 1
ATOM 647 C C . VAL A 1 82 ? -1.958 -11.173 -18.429 1.00 98.31 82 VAL A C 1
ATOM 649 O O . VAL A 1 82 ? -2.844 -11.184 -19.283 1.00 98.31 82 VAL A O 1
ATOM 652 N N . THR A 1 83 ? -2.160 -11.650 -17.199 1.00 97.56 83 THR A N 1
ATOM 653 C CA . THR A 1 83 ? -3.424 -12.276 -16.782 1.00 97.56 83 THR A CA 1
ATOM 654 C C . THR A 1 83 ? -4.557 -11.258 -16.718 1.00 97.56 83 THR A C 1
ATOM 656 O O . THR A 1 83 ? -5.657 -11.528 -17.206 1.00 97.56 83 THR A O 1
ATOM 659 N N . CYS A 1 84 ? -4.279 -10.087 -16.143 1.00 97.50 84 CYS A N 1
ATOM 660 C CA . CYS A 1 84 ? -5.226 -8.987 -16.021 1.00 97.50 84 CYS A CA 1
ATOM 661 C C . CYS A 1 84 ? -5.707 -8.518 -17.398 1.00 97.50 84 CYS A C 1
ATOM 663 O O . CYS A 1 84 ? -6.910 -8.516 -17.658 1.00 97.50 84 CYS A O 1
ATOM 665 N N . MET A 1 85 ? -4.779 -8.213 -18.310 1.00 97.81 85 MET A N 1
AT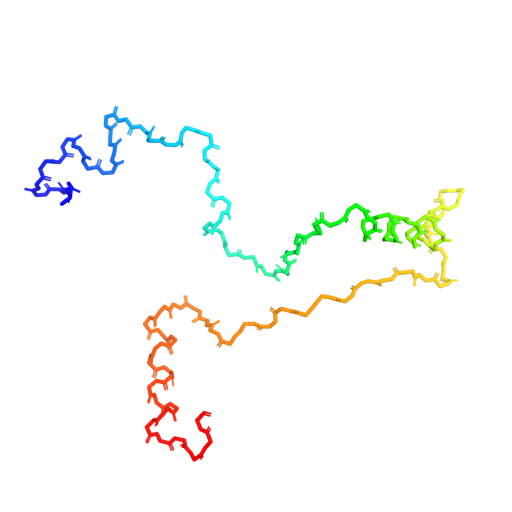OM 666 C CA . MET A 1 85 ? -5.109 -7.747 -19.658 1.00 97.81 85 MET A CA 1
ATOM 667 C C . MET A 1 85 ? -5.843 -8.815 -20.463 1.00 97.81 85 MET A C 1
ATOM 669 O O . MET A 1 85 ? -6.827 -8.501 -21.122 1.00 97.81 85 MET A O 1
ATOM 673 N N . ARG A 1 86 ? -5.449 -10.091 -20.360 1.00 96.75 86 ARG A N 1
ATOM 674 C CA . ARG A 1 86 ? -6.177 -11.186 -21.018 1.00 96.75 86 ARG A CA 1
ATOM 675 C C . ARG A 1 86 ? -7.641 -11.239 -20.571 1.00 96.75 86 ARG A C 1
ATOM 677 O O . ARG A 1 86 ? -8.525 -11.353 -21.412 1.00 96.75 86 ARG A O 1
ATOM 684 N N . ARG A 1 87 ? -7.908 -11.164 -19.261 1.00 95.50 87 ARG A N 1
ATOM 685 C CA . ARG A 1 87 ? -9.282 -11.171 -18.723 1.00 95.50 87 ARG A CA 1
ATOM 686 C C . ARG A 1 87 ? -10.059 -9.932 -19.153 1.00 95.50 87 ARG A C 1
ATOM 688 O O . ARG A 1 87 ? -11.191 -10.070 -19.600 1.00 95.50 87 ARG A O 1
ATOM 695 N N . SER A 1 88 ? -9.430 -8.763 -19.061 1.00 95.38 88 SER A N 1
ATOM 696 C CA . SER A 1 88 ? -10.034 -7.493 -19.461 1.00 95.38 88 SER A CA 1
ATOM 697 C C . SER A 1 88 ? -10.423 -7.490 -20.941 1.00 95.38 88 SER A C 1
ATOM 699 O O . SER A 1 88 ? -11.541 -7.113 -21.270 1.00 95.38 88 SER A O 1
ATOM 701 N N . LEU A 1 89 ? -9.556 -8.005 -21.820 1.00 95.62 89 LEU A N 1
ATOM 702 C CA . LEU A 1 89 ? -9.838 -8.127 -23.252 1.00 95.62 89 LEU A CA 1
ATOM 703 C C . LEU A 1 89 ? -10.983 -9.102 -23.542 1.00 95.62 89 LEU A C 1
ATOM 705 O O . LEU A 1 89 ? -11.813 -8.829 -24.402 1.00 95.62 89 LEU A O 1
ATOM 709 N N . ILE A 1 90 ? -11.061 -10.230 -22.829 1.00 94.69 90 ILE A N 1
ATOM 710 C CA . ILE A 1 90 ? -12.179 -11.176 -22.980 1.00 94.69 90 ILE A CA 1
ATOM 711 C C . ILE A 1 90 ? -13.497 -10.521 -22.542 1.00 94.69 90 ILE A C 1
ATOM 713 O O . ILE A 1 90 ? -14.507 -10.663 -23.228 1.00 94.69 90 ILE A O 1
ATOM 717 N N . GLN A 1 91 ? -13.494 -9.785 -21.427 1.00 93.25 91 GLN A N 1
ATOM 718 C CA . GLN A 1 91 ? -14.689 -9.085 -20.955 1.00 93.25 91 GLN A CA 1
ATOM 719 C C . GLN A 1 91 ? -15.123 -7.984 -21.926 1.00 93.25 91 GLN A C 1
ATOM 721 O O . GLN A 1 91 ? -16.298 -7.925 -22.269 1.00 93.25 91 GLN A O 1
ATOM 726 N N . SER A 1 92 ? -14.197 -7.175 -22.442 1.00 92.19 92 SER A N 1
ATOM 727 C CA . SER A 1 92 ? -14.541 -6.080 -23.357 1.00 92.19 92 SER A CA 1
ATOM 728 C C . SER A 1 92 ? -15.021 -6.535 -24.737 1.00 92.19 92 SER A C 1
ATOM 730 O O . SER A 1 92 ? -15.703 -5.776 -25.419 1.00 92.19 92 SER A O 1
ATOM 732 N N . THR A 1 93 ? -14.680 -7.755 -25.161 1.00 94.06 93 THR A N 1
ATOM 733 C CA . THR A 1 93 ? -15.038 -8.276 -26.491 1.00 94.06 93 THR A CA 1
ATOM 734 C C . THR A 1 93 ? -16.296 -9.136 -26.500 1.00 94.06 93 THR A C 1
ATOM 736 O O . THR A 1 93 ? -17.016 -9.129 -27.496 1.00 94.06 93 THR A O 1
ATOM 739 N N . PHE A 1 94 ? -16.574 -9.873 -25.420 1.00 92.62 94 PHE A N 1
ATOM 740 C CA . PHE A 1 94 ? -17.661 -10.860 -25.393 1.00 92.62 94 PHE A CA 1
ATOM 741 C C . PHE A 1 94 ? -18.724 -10.603 -24.320 1.00 92.62 94 PHE A C 1
ATOM 743 O O . PHE A 1 94 ? -19.770 -11.254 -24.348 1.00 92.62 94 PHE A O 1
ATOM 750 N N . SER A 1 95 ? -18.487 -9.698 -23.363 1.00 90.00 95 SER A N 1
ATOM 751 C CA . SER A 1 95 ? -19.471 -9.405 -22.318 1.00 90.00 95 SER A CA 1
ATOM 752 C C . SER A 1 95 ? -20.492 -8.372 -22.787 1.00 90.00 95 SER A C 1
ATOM 754 O O . SER A 1 95 ? -20.140 -7.348 -23.364 1.00 90.00 95 SER A O 1
ATOM 756 N N . LEU A 1 96 ? -21.765 -8.617 -22.468 1.00 80.31 96 LEU A N 1
ATOM 757 C CA . LEU A 1 96 ? -22.853 -7.649 -22.649 1.00 80.31 96 LEU A CA 1
ATOM 758 C C . LEU A 1 96 ? -22.809 -6.521 -21.602 1.00 80.31 96 LEU A C 1
ATOM 760 O O . LEU A 1 96 ? -23.347 -5.447 -21.845 1.00 80.31 96 LEU A O 1
ATOM 764 N N . ASN A 1 97 ? -22.159 -6.771 -20.460 1.00 74.06 97 ASN A N 1
ATOM 765 C CA . ASN A 1 97 ? -21.821 -5.779 -19.439 1.00 74.06 97 ASN A CA 1
ATOM 766 C C . ASN A 1 97 ? -20.307 -5.859 -19.193 1.00 74.06 97 ASN A C 1
ATOM 768 O O . ASN A 1 97 ? -19.870 -6.724 -18.421 1.00 74.06 97 ASN A O 1
ATOM 772 N N . PRO A 1 98 ? -19.511 -5.083 -19.944 1.00 58.72 98 PRO A N 1
ATOM 773 C CA . PRO A 1 98 ? -18.065 -5.034 -19.779 1.00 58.72 98 PRO A CA 1
ATOM 774 C C . PRO A 1 98 ? -17.639 -4.467 -18.421 1.00 58.72 98 PRO A C 1
ATOM 776 O O . PRO A 1 98 ? -18.386 -3.643 -17.846 1.00 58.72 98 PRO A O 1
#

pLDDT: mean 94.48, std 5.56, range [58.72, 98.31]

InterPro domains:
  IPR008710 Nicastrin [PTHR21092] (10-91)
  IPR041084 Nicastrin, small lobe [PF18266] (3-77)

Secondary structure (DSSP, 8-state):
--BTTB-GGGGGGTT--S-TT---GGG---SS-------HHHHHHHHHHHHHHT---TTSPPPSSPP--------S--S-HHHHHHHHHHHHHH-S--

Foldseek 3Di:
DDDPVRPPCCPPNNVDDPDPPDPCPVVDDDPDDDDDDPDPVVVVVVVVQCVVQQDDDPPDGTDPDHDDDDDDDDDPDDDDPVVRVVVVVCCVPPPPHD

Radius of gyration: 23.78 Å; chains: 1; bounding box: 53×28×62 Å

Organism: NCBI:txid8663

Sequence (98 aa):
VYNSSYGPEYAHCSPTKWNYLGNSLSYLDFGFPIFLLQDESESEVIKQCYQKYNTPQNGSGPEYPLCAMQLSSHMHAVTSTVTCMRRSLIQSTFSLNP